Protein AF-A0A7S1BJ16-F1 (afdb_monomer_lite)

InterPro domains:
  IPR045209 rRNA biogenesis protein Rrp5 [PTHR23270] (13-130)

Organism: NCBI:txid216773

Foldseek 3Di:
DDPPPQPQALVSADALDKFKWFFPDDDPFWTWTAGDVRSAIETEGPVLEAPLPVDPPVSVVVQVDDVPGTDIDIWTFRDGDRVVSYTYTGPHPCSSVVHDDQLDDPPPDDAPPWDFPDQDPPPGTDIDGDVCVSVDPPPDPDDPDDD

Structure (mmCIF, N/CA/C/O backbone):
data_AF-A0A7S1BJ16-F1
#
_entry.id   AF-A0A7S1BJ16-F1
#
loop_
_atom_site.group_PDB
_atom_site.id
_atom_site.type_symbol
_atom_site.label_atom_id
_atom_site.label_alt_id
_atom_site.label_comp_id
_atom_site.label_asym_id
_atom_site.label_entity_id
_atom_site.label_seq_id
_atom_site.pdbx_PDB_ins_code
_atom_site.Cartn_x
_atom_site.Cartn_y
_atom_site.Cartn_z
_atom_site.occupancy
_atom_site.B_iso_or_equiv
_atom_site.auth_seq_id
_atom_sit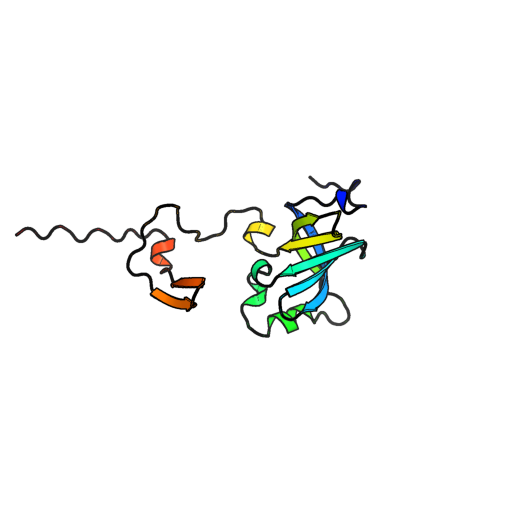e.auth_comp_id
_atom_site.auth_asym_id
_atom_site.auth_atom_id
_atom_site.pdbx_PDB_model_num
ATOM 1 N N . VAL A 1 1 ? -11.277 18.138 -2.431 1.00 38.75 1 VAL A N 1
ATOM 2 C CA . VAL A 1 1 ? -12.730 17.984 -2.195 1.00 38.75 1 VAL A CA 1
ATOM 3 C C . VAL A 1 1 ? -12.911 17.268 -0.870 1.00 38.75 1 VAL A C 1
ATOM 5 O O . VAL A 1 1 ? -12.621 16.082 -0.780 1.00 38.75 1 VAL A O 1
ATOM 8 N N . THR A 1 2 ? -13.263 18.002 0.180 1.00 36.22 2 THR A N 1
ATOM 9 C CA . THR A 1 2 ? -13.406 17.478 1.545 1.00 36.22 2 THR A CA 1
ATOM 10 C C . THR A 1 2 ? -14.875 17.127 1.762 1.00 36.22 2 THR A C 1
ATOM 12 O O . THR A 1 2 ? -15.715 18.002 1.942 1.00 36.22 2 THR A O 1
ATOM 15 N N . ALA A 1 3 ? -15.204 15.841 1.647 1.00 41.09 3 ALA A N 1
ATOM 16 C CA . ALA A 1 3 ? -16.565 15.324 1.771 1.00 41.09 3 ALA A CA 1
ATOM 17 C C . ALA A 1 3 ? -16.917 15.079 3.247 1.00 41.09 3 ALA A C 1
ATOM 19 O O . ALA A 1 3 ? -16.961 13.944 3.706 1.00 41.09 3 ALA A O 1
ATOM 20 N N . THR A 1 4 ? -17.126 16.139 4.026 1.00 52.34 4 THR A N 1
ATOM 21 C CA . THR A 1 4 ? -17.251 16.015 5.491 1.00 52.34 4 THR A CA 1
ATOM 22 C C . THR A 1 4 ? -18.633 15.525 5.957 1.00 52.34 4 THR A C 1
ATOM 24 O O . THR A 1 4 ? -18.762 15.035 7.074 1.00 52.34 4 THR A O 1
ATOM 27 N N . SER A 1 5 ? -19.679 15.595 5.123 1.00 47.97 5 SER A N 1
ATOM 28 C CA . SER A 1 5 ? -21.059 15.268 5.537 1.00 47.97 5 SER A CA 1
ATOM 29 C C . SER A 1 5 ? -21.513 13.826 5.246 1.00 47.97 5 SER A C 1
ATOM 31 O O . SER A 1 5 ? -22.413 13.338 5.923 1.00 47.97 5 SER A O 1
ATOM 33 N N . CYS A 1 6 ? -20.881 13.108 4.306 1.00 49.44 6 CYS A N 1
ATOM 34 C CA . CYS A 1 6 ? -21.282 11.744 3.896 1.00 49.44 6 CYS A CA 1
ATOM 35 C C . CYS A 1 6 ? -20.479 10.616 4.587 1.00 49.44 6 CYS A C 1
ATOM 37 O O . CYS A 1 6 ? -20.858 9.446 4.554 1.00 49.44 6 CYS A O 1
ATOM 39 N N . LEU A 1 7 ? -19.395 10.958 5.286 1.00 59.09 7 LEU A N 1
ATOM 40 C CA . LEU A 1 7 ? -18.423 10.010 5.850 1.00 59.09 7 LEU A CA 1
ATOM 41 C C . LEU A 1 7 ? -18.923 9.145 7.026 1.00 59.09 7 LEU A C 1
ATOM 43 O O . LEU A 1 7 ? -18.168 8.328 7.545 1.00 59.09 7 LEU A O 1
ATOM 47 N N . ARG A 1 8 ? -20.178 9.294 7.470 1.00 60.44 8 ARG A N 1
ATOM 48 C CA . ARG A 1 8 ? -20.711 8.572 8.644 1.00 60.44 8 ARG A CA 1
ATOM 49 C C . ARG A 1 8 ? -21.150 7.131 8.362 1.00 60.44 8 ARG A C 1
ATOM 51 O O . ARG A 1 8 ? -21.646 6.462 9.262 1.00 60.44 8 ARG A O 1
ATOM 58 N N . CYS A 1 9 ? -20.992 6.641 7.136 1.00 68.44 9 CYS A N 1
ATOM 59 C CA . CYS A 1 9 ? -21.297 5.258 6.782 1.00 68.44 9 CYS A CA 1
ATOM 60 C C . CYS A 1 9 ? -20.226 4.695 5.847 1.00 68.44 9 CYS A C 1
ATOM 62 O O . CYS A 1 9 ? -19.623 5.438 5.075 1.00 68.44 9 CYS A O 1
ATOM 64 N N . LEU A 1 10 ? -20.019 3.374 5.873 1.00 72.94 10 LEU A N 1
ATOM 65 C CA . LEU A 1 10 ? -19.011 2.726 5.025 1.00 72.94 10 LEU A CA 1
ATOM 66 C C . LEU A 1 10 ? -19.262 2.969 3.524 1.00 72.94 10 LEU A C 1
ATOM 68 O O . LEU A 1 10 ? -18.321 3.047 2.747 1.00 72.94 10 LEU A O 1
ATOM 72 N N . ARG A 1 11 ? -20.528 3.163 3.121 1.00 78.88 11 ARG A N 1
ATOM 73 C CA . ARG A 1 11 ? -20.907 3.525 1.743 1.00 78.88 11 ARG A CA 1
ATOM 74 C C . ARG A 1 11 ? -20.387 4.899 1.306 1.00 78.88 11 ARG A C 1
ATOM 76 O O . ARG A 1 11 ? -20.241 5.129 0.114 1.00 78.88 11 ARG A O 1
ATOM 83 N N . GLY A 1 12 ? -20.120 5.795 2.254 1.00 83.06 12 GLY A N 1
ATOM 84 C CA . GLY A 1 12 ? -19.516 7.101 1.993 1.00 83.06 12 GLY A CA 1
ATOM 85 C C . GLY A 1 12 ? -17.994 7.051 1.841 1.00 83.06 12 GLY A C 1
ATOM 86 O O . GLY A 1 12 ? -17.390 8.065 1.500 1.00 83.06 12 GLY A O 1
ATOM 87 N N . LEU A 1 13 ? -17.363 5.897 2.094 1.00 87.56 13 LEU A N 1
ATOM 88 C CA . LEU A 1 13 ? -15.934 5.695 1.881 1.00 87.56 13 LEU A CA 1
ATOM 89 C C . LEU A 1 13 ? -15.684 5.258 0.445 1.00 87.56 13 LEU A C 1
ATOM 91 O O . LEU A 1 13 ? -16.022 4.140 0.053 1.00 87.56 13 LEU A O 1
ATOM 95 N N . LEU A 1 14 ? -15.049 6.135 -0.319 1.00 90.06 14 LEU A N 1
ATOM 96 C CA . LEU A 1 14 ? -14.711 5.890 -1.711 1.00 90.06 14 LEU A CA 1
ATOM 97 C C . LEU A 1 14 ? -13.217 5.567 -1.859 1.00 90.06 14 LEU A C 1
ATOM 99 O O . LEU A 1 14 ? -12.382 6.155 -1.159 1.00 90.06 14 LEU A O 1
ATOM 103 N N . PRO A 1 15 ? -12.848 4.675 -2.796 1.00 92.25 15 PRO A N 1
ATOM 104 C CA . PRO A 1 15 ? -11.466 4.545 -3.230 1.00 92.25 15 PRO A CA 1
ATOM 105 C C . PRO A 1 15 ? -10.883 5.905 -3.625 1.00 92.25 15 PRO A C 1
ATOM 107 O O . PRO A 1 15 ? -11.554 6.758 -4.203 1.00 92.25 15 PRO A O 1
ATOM 110 N N . GLY A 1 16 ? -9.621 6.121 -3.275 1.00 91.81 16 GLY A N 1
ATOM 111 C CA . GLY A 1 16 ? -8.929 7.382 -3.478 1.00 91.81 16 GLY A CA 1
ATOM 112 C C . GLY A 1 16 ? -9.099 8.391 -2.343 1.00 91.81 16 GLY A C 1
ATOM 113 O O . GLY A 1 16 ? -8.411 9.402 -2.375 1.00 91.81 16 GLY A O 1
ATOM 114 N N . MET A 1 17 ? -9.923 8.166 -1.316 1.00 92.44 17 MET A N 1
ATOM 115 C CA . MET A 1 17 ? -9.977 9.075 -0.159 1.00 92.44 17 MET A CA 1
ATOM 116 C C . MET A 1 17 ? -8.742 8.929 0.733 1.00 92.44 17 MET A C 1
ATOM 118 O O . MET A 1 17 ? -8.276 7.819 0.982 1.00 92.44 17 MET A O 1
ATOM 122 N N . LEU A 1 18 ? -8.216 10.052 1.224 1.00 93.62 18 LEU A N 1
ATOM 123 C CA . LEU A 1 18 ? -7.124 10.076 2.196 1.00 93.62 18 LEU A CA 1
ATOM 124 C C . LEU A 1 18 ? -7.716 10.111 3.606 1.00 93.62 18 LEU A C 1
ATOM 126 O O . LEU A 1 18 ? -8.581 10.941 3.880 1.00 93.62 18 LEU A O 1
ATOM 130 N N . LEU A 1 19 ? -7.252 9.225 4.479 1.00 91.31 19 LEU A N 1
ATOM 131 C CA . LEU A 1 19 ? -7.701 9.120 5.859 1.00 91.31 19 LEU A CA 1
ATOM 132 C C . LEU A 1 19 ? -6.513 9.189 6.812 1.00 91.31 19 LEU A C 1
ATOM 134 O O . LEU A 1 19 ? -5.439 8.646 6.545 1.00 91.31 19 LEU A O 1
ATOM 138 N N . GLU A 1 20 ? -6.739 9.838 7.945 1.00 92.19 20 GLU A N 1
ATOM 139 C CA . GLU A 1 20 ? -5.904 9.670 9.123 1.00 92.19 20 GLU A CA 1
ATOM 140 C C . GLU A 1 20 ? -6.413 8.454 9.903 1.00 92.19 20 GLU A C 1
ATOM 142 O O . GLU A 1 20 ? -7.611 8.329 10.180 1.00 92.19 20 GLU A O 1
ATOM 147 N N . CYS A 1 21 ? -5.514 7.522 10.192 1.00 91.50 21 CYS A N 1
ATOM 148 C CA . CYS A 1 21 ? -5.824 6.245 10.810 1.00 91.50 21 CYS A CA 1
ATOM 149 C C . CYS A 1 21 ? -4.918 6.016 12.019 1.00 91.50 21 CYS A C 1
ATOM 151 O O . CYS A 1 21 ? -3.740 6.345 11.989 1.00 91.50 21 CYS A O 1
ATOM 153 N N . GLN A 1 22 ? -5.447 5.402 13.065 1.00 91.50 22 GLN A N 1
ATOM 154 C CA . GLN A 1 22 ? -4.697 4.951 14.226 1.00 91.50 22 GLN A CA 1
ATOM 155 C C . GLN A 1 22 ? -4.287 3.495 14.031 1.00 91.50 22 GLN A C 1
ATOM 157 O O . GLN A 1 22 ? -5.088 2.678 13.582 1.00 91.50 22 GLN A O 1
ATOM 162 N N . VAL A 1 23 ? -3.037 3.163 14.343 1.00 90.75 23 VAL A N 1
ATOM 163 C CA . VAL A 1 23 ? -2.542 1.782 14.287 1.00 90.75 23 VAL A CA 1
ATOM 164 C C . VAL A 1 23 ? -3.017 1.023 15.520 1.00 90.75 23 VAL A C 1
ATOM 166 O O . VAL A 1 23 ? -2.479 1.211 16.609 1.00 90.75 23 VAL A O 1
ATOM 169 N N . ASP A 1 24 ? -4.002 0.146 15.331 1.00 89.31 24 ASP A N 1
ATOM 170 C CA . ASP A 1 24 ? -4.576 -0.677 16.399 1.00 89.31 24 ASP A CA 1
ATOM 171 C C . ASP A 1 24 ? -3.689 -1.889 16.703 1.00 89.31 24 ASP A C 1
ATOM 173 O O . ASP A 1 24 ? -3.492 -2.270 17.857 1.00 89.31 24 ASP A O 1
ATOM 177 N N . HIS A 1 25 ? -3.173 -2.535 15.653 1.00 88.00 25 HIS A N 1
ATOM 178 C CA . HIS A 1 25 ? -2.395 -3.762 15.781 1.00 88.00 25 HIS A CA 1
ATOM 179 C C . HIS A 1 25 ? -1.366 -3.910 14.660 1.00 88.00 25 HIS A C 1
ATOM 181 O O . HIS A 1 25 ? -1.608 -3.554 13.508 1.00 88.00 25 HIS A O 1
ATOM 187 N N . VAL A 1 26 ? -0.220 -4.501 15.000 1.00 88.19 26 VAL A N 1
ATOM 188 C CA . VAL A 1 26 ? 0.863 -4.809 14.061 1.00 88.19 26 VAL A CA 1
ATOM 189 C C . VAL A 1 26 ? 0.922 -6.323 13.862 1.00 88.19 26 VAL A C 1
ATOM 191 O O . VAL A 1 26 ? 1.504 -7.031 14.687 1.00 88.19 26 VAL A O 1
ATOM 194 N N . GLY A 1 27 ? 0.313 -6.804 12.777 1.00 86.06 27 GLY A N 1
ATOM 195 C CA . GLY A 1 27 ? 0.254 -8.220 12.405 1.00 86.06 27 GLY A CA 1
ATOM 196 C C . GLY A 1 27 ? 1.495 -8.687 11.642 1.00 86.06 27 GLY A C 1
ATOM 197 O O . GLY A 1 27 ? 2.356 -7.887 11.274 1.00 86.06 27 GLY A O 1
ATOM 198 N N . SER A 1 28 ? 1.619 -9.993 11.388 1.00 85.44 28 SER A N 1
ATOM 199 C CA . SER A 1 28 ? 2.785 -10.569 10.694 1.00 85.44 28 SER A CA 1
ATOM 200 C C . SER A 1 28 ? 2.950 -10.051 9.259 1.00 85.44 28 SER A C 1
ATOM 202 O O . SER A 1 28 ? 4.084 -9.855 8.832 1.00 85.44 28 SER A O 1
ATOM 204 N N . ASN A 1 29 ? 1.849 -9.754 8.569 1.00 86.12 29 ASN A N 1
ATOM 205 C CA . ASN A 1 29 ? 1.779 -9.375 7.154 1.00 86.12 29 ASN A CA 1
ATOM 206 C C . ASN A 1 29 ? 1.235 -7.952 6.900 1.00 86.12 29 ASN A C 1
ATOM 208 O O . ASN A 1 29 ? 0.936 -7.606 5.755 1.00 86.12 29 ASN A O 1
ATOM 212 N N . GLY A 1 30 ? 1.077 -7.127 7.939 1.00 88.81 30 GLY A N 1
ATOM 213 C CA . GLY A 1 30 ? 0.533 -5.781 7.775 1.00 88.81 30 GLY A CA 1
ATOM 214 C C . GLY A 1 30 ? 0.139 -5.079 9.073 1.00 88.81 30 GLY A C 1
ATOM 215 O O . GLY A 1 30 ? 0.486 -5.505 10.177 1.00 88.81 30 GLY A O 1
ATOM 216 N N . LEU A 1 31 ? -0.617 -3.995 8.923 1.00 90.88 31 LEU A N 1
ATOM 217 C CA . LEU A 1 31 ? -1.178 -3.184 10.001 1.00 90.88 31 LEU A CA 1
ATOM 218 C C . LEU A 1 31 ? -2.701 -3.286 10.002 1.00 90.88 31 LEU A C 1
ATOM 220 O O . LEU A 1 31 ? -3.333 -3.136 8.956 1.00 90.88 31 LEU A O 1
ATOM 224 N N . CYS A 1 32 ? -3.283 -3.452 11.184 1.00 91.88 32 CYS A N 1
ATOM 225 C CA . CYS A 1 32 ? -4.694 -3.178 11.418 1.00 91.88 32 CYS A CA 1
ATOM 226 C C . CYS A 1 32 ? -4.819 -1.737 11.891 1.00 91.88 32 CYS A C 1
ATOM 228 O O . CYS A 1 32 ? -4.106 -1.320 12.810 1.00 91.88 32 CYS A O 1
ATOM 230 N N . VAL A 1 33 ? -5.717 -0.987 11.266 1.00 92.12 33 VAL A N 1
ATOM 231 C CA . VAL A 1 33 ? -5.890 0.430 11.564 1.00 92.12 33 VAL A CA 1
ATOM 232 C C . VAL A 1 33 ? -7.360 0.784 11.728 1.00 92.12 33 VAL A C 1
ATOM 234 O O . VAL A 1 33 ? -8.230 0.203 11.071 1.00 92.12 33 VAL A O 1
ATOM 237 N N . SER A 1 34 ? -7.623 1.784 12.559 1.00 91.38 34 SER A N 1
ATOM 238 C CA . SER A 1 34 ? -8.941 2.376 12.738 1.00 91.38 34 SER A CA 1
ATOM 239 C C . SER A 1 34 ? -8.953 3.837 12.306 1.00 91.38 34 SER A C 1
ATOM 241 O O . SER A 1 34 ? -7.967 4.553 12.433 1.00 91.38 34 SER A O 1
ATOM 243 N N . ALA A 1 35 ? -10.072 4.310 11.771 1.00 88.88 35 ALA A N 1
ATOM 244 C CA . ALA A 1 35 ? -10.268 5.706 11.389 1.00 88.88 35 ALA A CA 1
ATOM 245 C C . ALA A 1 35 ? -11.640 6.200 11.862 1.00 88.88 35 ALA A C 1
ATOM 247 O O . ALA A 1 35 ? -12.500 5.408 12.257 1.00 88.88 35 ALA A O 1
ATOM 248 N N . LEU A 1 36 ? -11.845 7.522 11.820 1.00 87.00 36 LEU A N 1
ATOM 249 C CA . LEU A 1 36 ? -13.111 8.174 12.190 1.00 87.00 36 LEU A CA 1
ATOM 250 C C . LEU A 1 36 ? -13.598 7.781 13.598 1.00 87.00 36 LEU A C 1
ATOM 252 O O . LEU A 1 36 ? -14.744 7.376 13.782 1.00 87.00 36 LEU A O 1
ATOM 256 N N . GLY A 1 37 ? -12.702 7.845 14.588 1.00 82.94 37 GLY A N 1
ATOM 257 C CA . GLY A 1 37 ? -13.031 7.508 15.978 1.00 82.94 37 GLY A CA 1
ATOM 258 C C . GLY A 1 37 ? -13.385 6.033 16.198 1.00 82.94 37 GLY A C 1
ATOM 259 O O . GLY A 1 37 ? -14.130 5.718 17.119 1.00 82.94 37 GLY A O 1
ATOM 260 N N . GLY A 1 38 ? -12.894 5.131 15.342 1.00 83.50 38 GLY A N 1
ATOM 261 C CA . GLY A 1 38 ? -13.133 3.689 15.450 1.00 83.50 38 GLY A CA 1
ATOM 262 C C . GLY A 1 38 ? -14.316 3.168 14.632 1.00 83.50 38 GLY A C 1
ATOM 263 O O . GLY A 1 38 ? -14.540 1.959 14.609 1.00 83.50 38 GLY A O 1
ATOM 264 N N . LEU A 1 39 ? -15.046 4.041 13.928 1.00 82.75 39 LEU A N 1
ATOM 265 C CA . LEU A 1 39 ? -16.179 3.650 13.079 1.00 82.75 39 LEU A CA 1
ATOM 266 C C . LEU A 1 39 ? -15.748 2.801 11.875 1.00 82.75 39 LEU A C 1
ATOM 268 O O . LEU A 1 39 ? -16.509 1.966 11.386 1.00 82.75 39 LEU A O 1
ATOM 272 N N . VAL A 1 40 ? -14.529 3.022 11.390 1.00 86.50 40 VAL A N 1
ATOM 273 C CA . VAL A 1 40 ? -13.971 2.320 10.236 1.00 86.50 40 VAL A CA 1
ATOM 274 C C . VAL A 1 40 ? -12.759 1.539 10.696 1.00 86.50 40 VAL A C 1
ATOM 276 O O . VAL A 1 40 ? -11.840 2.117 11.272 1.00 86.50 40 VAL A O 1
ATOM 279 N N . ARG A 1 41 ? -12.740 0.240 10.401 1.00 90.44 41 ARG A N 1
ATOM 280 C CA . ARG A 1 41 ? -11.550 -0.598 10.534 1.00 90.44 41 ARG A CA 1
ATOM 281 C C . ARG A 1 41 ? -11.083 -1.029 9.159 1.00 90.44 41 ARG A C 1
ATOM 283 O O . ARG A 1 41 ? -11.892 -1.355 8.294 1.00 90.44 41 ARG A O 1
ATOM 290 N N . GLY A 1 42 ? -9.776 -1.022 8.974 1.00 92.75 42 GLY A N 1
ATOM 291 C CA . GLY A 1 42 ? -9.151 -1.422 7.731 1.00 92.75 42 GLY A CA 1
ATOM 292 C C . GLY A 1 42 ? -7.803 -2.076 7.960 1.00 92.75 42 GLY A C 1
ATOM 293 O O . GLY A 1 42 ? -7.327 -2.216 9.089 1.00 92.75 42 GLY A O 1
ATOM 294 N N . SER A 1 43 ? -7.190 -2.478 6.856 1.00 94.50 43 SER A N 1
ATOM 295 C CA . SER A 1 43 ? -5.856 -3.066 6.857 1.00 94.50 43 SER A CA 1
ATOM 296 C C . SER A 1 43 ? -4.945 -2.376 5.851 1.00 94.50 43 SER A C 1
ATOM 298 O O . SER A 1 43 ? -5.379 -1.957 4.774 1.00 94.50 43 SER A O 1
ATOM 300 N N . VAL A 1 44 ? -3.672 -2.260 6.223 1.00 94.19 44 VAL A N 1
ATOM 301 C CA . VAL A 1 44 ? -2.573 -1.910 5.321 1.00 94.19 44 VAL A CA 1
ATOM 302 C C . VAL A 1 44 ? -1.681 -3.134 5.215 1.00 94.19 44 VAL A C 1
ATOM 304 O O . VAL A 1 44 ? -1.011 -3.505 6.177 1.00 94.19 44 VAL A O 1
ATOM 307 N N . GLU A 1 45 ? -1.674 -3.769 4.054 1.00 91.38 45 GLU A N 1
ATOM 308 C CA . GLU A 1 45 ? -0.795 -4.908 3.795 1.00 91.38 45 GLU A CA 1
ATOM 309 C C . GLU A 1 45 ? 0.659 -4.473 3.627 1.00 91.38 45 GLU A C 1
ATOM 311 O O . GLU A 1 45 ? 0.939 -3.318 3.297 1.00 91.38 45 GLU A O 1
ATOM 316 N N . MET A 1 46 ? 1.584 -5.410 3.833 1.00 87.88 46 MET A N 1
ATOM 317 C CA . MET A 1 46 ? 3.026 -5.163 3.772 1.00 87.88 46 MET A CA 1
ATOM 318 C C . MET A 1 46 ? 3.464 -4.494 2.458 1.00 87.88 46 MET A C 1
ATOM 320 O O . MET A 1 46 ? 4.156 -3.476 2.491 1.00 87.88 46 MET A O 1
ATOM 324 N N . ASP A 1 47 ? 2.964 -4.971 1.316 1.00 88.50 47 ASP A N 1
ATOM 325 C CA . ASP A 1 47 ? 3.278 -4.407 -0.008 1.00 88.50 47 ASP A CA 1
ATOM 326 C C . ASP A 1 47 ? 2.700 -2.996 -0.205 1.00 88.50 47 ASP A C 1
ATOM 328 O O . ASP A 1 47 ? 3.216 -2.176 -0.964 1.00 88.50 47 ASP A O 1
ATOM 332 N N . HIS A 1 48 ? 1.645 -2.675 0.541 1.00 92.00 48 HIS A N 1
ATOM 333 C CA . HIS A 1 48 ? 1.007 -1.365 0.560 1.00 92.00 48 HIS A CA 1
ATOM 334 C C . HIS A 1 48 ? 1.553 -0.445 1.654 1.00 92.00 48 HIS A C 1
ATOM 336 O O . HIS A 1 48 ? 1.068 0.678 1.804 1.00 92.00 48 HIS A O 1
ATOM 342 N N . GLY A 1 49 ? 2.568 -0.890 2.387 1.00 85.50 49 GLY A N 1
ATOM 343 C CA . GLY A 1 49 ? 3.190 -0.186 3.493 1.00 85.50 49 GLY A CA 1
ATOM 344 C C . GLY A 1 49 ? 4.223 0.874 3.124 1.00 85.50 49 GLY A C 1
ATOM 345 O O . GLY A 1 49 ? 4.561 1.729 3.943 1.00 85.50 49 GLY A O 1
ATOM 346 N N . GLY A 1 50 ? 4.743 0.824 1.897 1.00 81.69 50 GLY A N 1
ATOM 347 C CA . GLY A 1 50 ? 5.829 1.695 1.452 1.00 81.69 50 GLY A CA 1
ATOM 348 C C . GLY A 1 50 ? 7.143 1.464 2.203 1.00 81.69 50 GLY A C 1
ATOM 349 O O . GLY A 1 50 ? 7.406 0.384 2.725 1.00 81.69 50 GLY A O 1
ATOM 350 N N . GLY A 1 51 ? 7.983 2.502 2.264 1.00 68.88 51 GLY A N 1
ATOM 351 C CA . GLY A 1 51 ? 9.342 2.424 2.822 1.00 68.88 51 GLY A CA 1
ATOM 352 C C . GLY A 1 51 ? 9.421 2.134 4.325 1.00 68.88 51 GLY A C 1
ATOM 353 O O . GLY A 1 51 ? 10.514 1.997 4.862 1.00 68.88 51 GLY A O 1
ATOM 354 N N . ILE A 1 52 ? 8.278 2.023 5.004 1.00 68.19 52 ILE A N 1
ATOM 355 C CA . ILE A 1 52 ? 8.203 1.640 6.414 1.00 68.19 52 ILE A CA 1
ATOM 356 C C . ILE A 1 52 ? 8.756 0.228 6.628 1.00 68.19 52 ILE A C 1
ATOM 358 O O . ILE A 1 52 ? 9.414 0.001 7.633 1.00 68.19 52 ILE A O 1
ATOM 362 N N . TYR A 1 53 ? 8.551 -0.692 5.682 1.00 62.28 53 TYR A N 1
ATOM 363 C CA . TYR A 1 53 ? 8.907 -2.111 5.813 1.00 62.28 53 TYR A CA 1
ATOM 364 C C . TYR A 1 53 ? 10.336 -2.446 5.351 1.00 62.28 53 TYR A C 1
ATOM 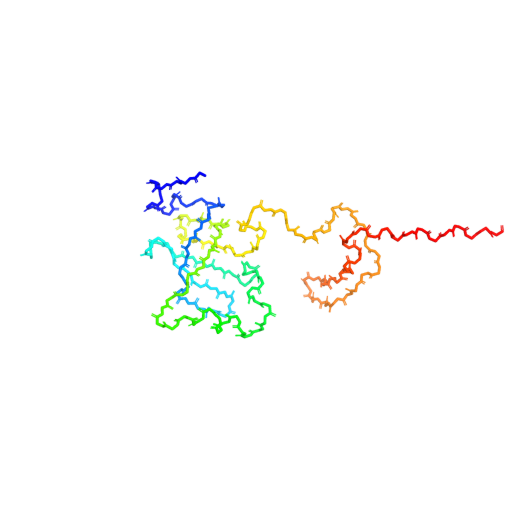366 O O . TYR A 1 53 ? 10.683 -3.613 5.216 1.00 62.28 53 TYR A O 1
ATOM 374 N N . ALA A 1 54 ? 11.188 -1.443 5.112 1.00 60.56 54 ALA A N 1
ATOM 375 C CA . ALA A 1 54 ? 12.528 -1.637 4.545 1.00 60.56 54 ALA A CA 1
ATOM 376 C C . ALA A 1 54 ? 13.532 -2.370 5.468 1.00 60.56 54 ALA A C 1
ATOM 378 O O . ALA A 1 54 ? 14.640 -2.684 5.046 1.00 60.56 54 ALA A O 1
ATOM 379 N N . SER A 1 55 ? 13.171 -2.638 6.723 1.00 62.47 55 SER A N 1
ATOM 380 C CA . SER A 1 55 ? 13.996 -3.331 7.717 1.00 62.47 55 SER A CA 1
ATO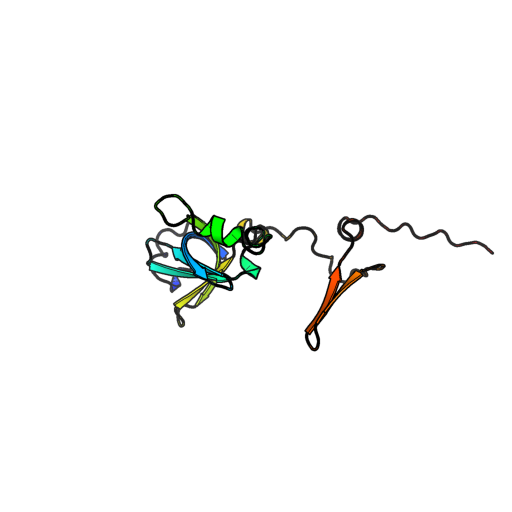M 381 C C . SER A 1 55 ? 13.141 -4.401 8.381 1.00 62.47 55 SER A C 1
ATOM 383 O O . SER A 1 55 ? 12.087 -4.044 8.891 1.00 62.47 55 SER A O 1
ATOM 385 N N . GLU A 1 56 ? 13.583 -5.666 8.404 1.00 65.19 56 GLU A N 1
ATOM 386 C CA . GLU A 1 56 ? 12.736 -6.821 8.769 1.00 65.19 56 GLU A CA 1
ATOM 387 C C . GLU A 1 56 ? 12.045 -6.722 10.144 1.00 65.19 56 GLU A C 1
ATOM 389 O O . GLU A 1 56 ? 10.943 -7.242 10.296 1.00 65.19 56 GLU A O 1
ATOM 394 N N . ASP A 1 57 ? 12.581 -5.949 11.097 1.00 67.38 57 ASP A N 1
ATOM 395 C CA . ASP A 1 57 ? 11.978 -5.808 12.432 1.00 67.38 57 ASP A CA 1
ATOM 396 C C . ASP A 1 57 ? 11.873 -4.379 12.972 1.00 67.38 57 ASP A C 1
ATOM 398 O O . ASP A 1 57 ? 11.091 -4.124 13.899 1.00 67.38 57 ASP A O 1
ATOM 402 N N . ALA A 1 58 ? 12.623 -3.417 12.421 1.00 70.31 58 ALA A N 1
ATOM 403 C CA . ALA A 1 58 ? 12.576 -2.049 12.935 1.00 70.31 58 ALA A CA 1
ATOM 404 C C . ALA A 1 58 ? 11.180 -1.447 12.752 1.00 70.31 58 ALA A C 1
ATOM 406 O O . ALA A 1 58 ? 10.674 -0.793 13.662 1.00 70.31 58 ALA A O 1
ATOM 407 N N . TRP A 1 59 ? 10.516 -1.756 11.636 1.00 75.12 59 TRP A N 1
ATOM 408 C CA . TRP A 1 59 ? 9.197 -1.225 11.304 1.00 75.12 59 TRP A CA 1
ATOM 409 C C . TRP A 1 59 ? 8.139 -1.551 12.361 1.00 75.12 59 TRP A C 1
ATOM 411 O O . TRP A 1 59 ? 7.347 -0.683 12.734 1.00 75.12 59 TRP A O 1
ATOM 421 N N . ARG A 1 60 ? 8.165 -2.776 12.910 1.00 77.75 60 ARG A N 1
ATOM 422 C CA . ARG A 1 60 ? 7.237 -3.207 13.964 1.00 77.75 60 ARG A CA 1
ATOM 423 C C . ARG A 1 60 ? 7.446 -2.386 15.222 1.00 77.75 60 ARG A C 1
ATOM 425 O O . ARG A 1 60 ? 6.473 -1.961 15.833 1.00 77.75 60 ARG A O 1
ATOM 432 N N . LYS A 1 61 ? 8.702 -2.136 15.598 1.00 75.69 61 LYS A N 1
ATOM 433 C CA . LYS A 1 61 ? 9.049 -1.301 16.758 1.00 75.69 61 LYS A CA 1
ATOM 434 C C . LYS A 1 61 ? 8.631 0.151 16.528 1.00 75.69 61 LYS A C 1
ATOM 436 O O . LYS A 1 61 ? 8.016 0.749 17.405 1.00 75.69 61 LYS A O 1
ATOM 441 N N . THR A 1 62 ? 8.866 0.697 15.335 1.00 75.81 62 THR A N 1
ATOM 442 C CA . THR A 1 62 ? 8.433 2.057 14.974 1.00 75.81 62 THR A CA 1
ATOM 443 C C . THR A 1 62 ? 6.906 2.192 14.981 1.00 75.81 62 THR A C 1
ATOM 445 O O . THR A 1 62 ? 6.385 3.266 15.267 1.00 75.81 62 THR A O 1
ATOM 448 N N . MET A 1 63 ? 6.167 1.130 14.655 1.00 76.38 63 MET A N 1
ATOM 449 C CA . MET A 1 63 ? 4.698 1.146 14.653 1.00 76.38 63 MET A CA 1
ATOM 450 C C . MET A 1 63 ? 4.077 0.852 16.021 1.00 76.38 63 MET A C 1
ATOM 452 O O . MET A 1 63 ? 2.993 1.347 16.300 1.00 76.38 63 MET A O 1
ATOM 456 N N . LYS A 1 64 ? 4.770 0.109 16.892 1.00 70.62 64 LYS A N 1
ATOM 457 C CA . LYS A 1 64 ? 4.306 -0.231 18.248 1.00 70.62 64 LYS A CA 1
ATOM 458 C C . LYS A 1 64 ? 4.534 0.870 19.290 1.00 70.62 64 LYS A C 1
ATOM 460 O O . LYS A 1 64 ? 4.053 0.721 20.408 1.00 70.62 64 LYS A O 1
ATOM 465 N N . THR A 1 65 ? 5.256 1.944 18.962 1.00 56.44 65 THR A N 1
ATOM 466 C CA . THR A 1 65 ? 5.773 2.860 19.990 1.00 56.44 65 THR A CA 1
ATOM 467 C C . THR A 1 65 ? 5.547 4.329 19.639 1.00 56.44 65 THR A C 1
ATOM 469 O O . THR A 1 65 ? 6.320 4.936 18.903 1.00 56.44 65 THR A O 1
ATOM 472 N N . VAL A 1 66 ? 4.519 4.923 20.240 1.00 51.47 66 VAL A N 1
ATOM 473 C CA . VAL A 1 66 ? 4.593 6.283 20.787 1.00 51.47 66 VAL A CA 1
ATOM 474 C C . VAL A 1 66 ? 4.258 6.117 22.263 1.00 51.47 66 VAL A C 1
ATOM 476 O O . VAL A 1 66 ? 3.267 5.467 22.586 1.00 51.47 66 VAL A O 1
ATOM 479 N N . ALA A 1 67 ? 5.126 6.597 23.153 1.00 41.16 67 ALA A N 1
ATOM 480 C CA . ALA A 1 67 ? 4.974 6.470 24.599 1.00 41.16 67 ALA A CA 1
ATOM 481 C C . ALA A 1 67 ? 3.539 6.835 25.039 1.00 41.16 67 ALA A C 1
ATOM 483 O O . ALA A 1 67 ? 3.173 8.005 25.055 1.00 41.16 67 ALA A O 1
ATOM 484 N N . GLY A 1 68 ? 2.722 5.820 25.346 1.00 48.94 68 GLY A N 1
ATOM 485 C CA . GLY A 1 68 ? 1.361 5.985 25.863 1.00 48.94 68 GLY A CA 1
ATOM 486 C C 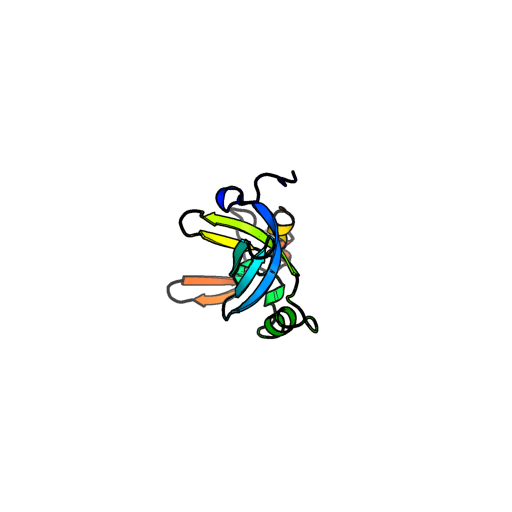. GLY A 1 68 ? 0.209 6.108 24.850 1.00 48.94 68 GLY A C 1
ATOM 487 O O . GLY A 1 68 ? -0.888 6.438 25.291 1.00 48.94 68 GLY A O 1
ATOM 488 N N . GLY A 1 69 ? 0.379 5.840 23.543 1.00 57.97 69 GLY A N 1
ATOM 489 C CA . GLY A 1 69 ? -0.742 5.955 22.586 1.00 57.97 69 GLY A CA 1
ATOM 490 C C . GLY A 1 69 ? -0.624 5.172 21.272 1.00 57.97 69 GLY A C 1
ATOM 491 O O . GLY A 1 69 ? 0.450 4.690 20.909 1.00 57.97 69 GLY A O 1
ATOM 492 N N . LEU A 1 70 ? -1.750 5.059 20.550 1.00 65.69 70 LEU A N 1
ATOM 493 C CA . LEU A 1 70 ? -1.775 4.549 19.174 1.00 65.69 70 LEU A CA 1
ATOM 494 C C . LEU A 1 70 ? -1.059 5.541 18.250 1.00 65.69 70 LEU A C 1
ATOM 496 O O . LEU A 1 70 ? -1.194 6.758 18.385 1.00 65.69 70 LEU A O 1
ATOM 500 N N . ARG A 1 71 ? -0.280 5.020 17.299 1.00 80.12 71 ARG A N 1
ATOM 501 C CA . ARG A 1 71 ? 0.391 5.852 16.302 1.00 80.12 71 ARG A CA 1
ATOM 502 C C . ARG A 1 71 ? -0.598 6.243 15.208 1.00 80.12 71 ARG A C 1
ATOM 504 O O . ARG A 1 71 ? -1.177 5.365 14.571 1.00 80.12 71 ARG A O 1
ATOM 511 N N . SER A 1 72 ? -0.696 7.543 14.933 1.00 86.81 72 SER A N 1
ATOM 512 C CA . SER A 1 72 ? -1.435 8.048 13.778 1.00 86.81 72 SER A CA 1
ATOM 513 C C . SER A 1 72 ? -0.621 7.895 12.490 1.00 86.81 72 SER A C 1
ATOM 515 O O . SER A 1 72 ? 0.574 8.208 12.445 1.00 86.81 72 SER A O 1
ATOM 517 N N . VAL A 1 73 ? -1.264 7.405 11.437 1.00 89.31 73 VAL A N 1
ATOM 518 C CA . VAL A 1 73 ? -0.715 7.233 10.094 1.00 89.31 73 VAL A CA 1
ATOM 519 C C . VAL A 1 73 ? -1.701 7.755 9.059 1.00 89.31 73 VAL A C 1
ATOM 521 O O . VAL A 1 73 ? -2.910 7.584 9.176 1.00 89.31 73 VAL A O 1
ATOM 524 N N . THR A 1 74 ? -1.189 8.377 8.003 1.00 92.19 74 THR A N 1
ATOM 525 C CA . THR A 1 74 ? -2.017 8.778 6.863 1.00 92.19 74 THR A CA 1
ATOM 526 C C . THR A 1 74 ? -1.998 7.676 5.813 1.00 92.19 74 THR A C 1
ATOM 528 O O . THR A 1 74 ? -0.927 7.275 5.351 1.00 92.19 74 THR A O 1
ATOM 531 N N . ALA A 1 75 ? -3.175 7.204 5.416 1.00 94.12 75 ALA A N 1
ATOM 532 C CA . ALA A 1 75 ? -3.332 6.161 4.412 1.00 94.12 75 ALA A CA 1
ATOM 533 C C . ALA A 1 75 ? -4.445 6.516 3.419 1.00 94.12 75 ALA A C 1
ATOM 535 O O . ALA A 1 75 ? -5.389 7.235 3.743 1.00 94.12 75 ALA A O 1
ATOM 536 N N . ARG A 1 76 ? -4.337 6.029 2.181 1.00 95.19 76 ARG A N 1
ATOM 537 C CA . ARG A 1 76 ? -5.351 6.229 1.138 1.00 95.19 76 ARG A CA 1
ATOM 538 C C . ARG A 1 76 ? -6.161 4.957 0.936 1.00 95.19 76 ARG A C 1
ATOM 540 O O . ARG A 1 76 ? -5.585 3.875 0.857 1.00 95.19 76 ARG A O 1
ATOM 547 N N . ILE A 1 77 ? -7.479 5.082 0.825 1.00 95.19 77 ILE A N 1
ATOM 548 C CA . ILE A 1 77 ? -8.372 3.959 0.521 1.00 95.19 77 ILE A CA 1
ATOM 549 C C . ILE A 1 77 ? -8.071 3.470 -0.893 1.00 95.19 77 ILE A C 1
ATOM 551 O O . ILE A 1 77 ? -8.171 4.240 -1.845 1.00 95.19 77 ILE A O 1
ATOM 555 N N . ILE A 1 78 ? -7.718 2.197 -1.034 1.00 95.38 78 ILE A N 1
ATOM 556 C CA . ILE A 1 78 ? -7.555 1.537 -2.340 1.00 95.38 78 ILE A CA 1
ATOM 557 C C . ILE A 1 78 ? -8.768 0.675 -2.681 1.00 95.38 78 ILE A C 1
ATOM 559 O O . ILE A 1 78 ? -9.089 0.495 -3.851 1.00 95.38 78 ILE A O 1
ATOM 563 N N . LEU A 1 79 ? -9.471 0.185 -1.660 1.00 93.88 79 LEU A N 1
ATOM 564 C CA . LEU A 1 79 ? -10.687 -0.598 -1.808 1.00 93.88 79 LEU A CA 1
ATOM 565 C C . LEU A 1 79 ? -11.603 -0.336 -0.616 1.00 93.88 79 LEU A C 1
ATOM 567 O O . LEU A 1 79 ? -11.153 -0.307 0.530 1.00 93.88 79 LEU A O 1
ATOM 571 N N . SER A 1 80 ? -12.887 -0.166 -0.910 1.00 92.12 80 SER A N 1
ATOM 572 C CA . SER A 1 80 ? -13.962 -0.060 0.070 1.00 92.12 80 SER A CA 1
ATOM 573 C C . SER A 1 80 ? -15.083 -0.980 -0.380 1.00 92.12 80 SER A C 1
ATOM 575 O O . SER A 1 80 ? -15.622 -0.802 -1.473 1.00 92.12 80 SER A O 1
ATOM 577 N N . ASP A 1 81 ? -15.400 -1.976 0.439 1.00 89.56 81 ASP A N 1
ATOM 578 C CA . ASP A 1 81 ? -16.512 -2.885 0.204 1.00 89.56 81 ASP A CA 1
ATOM 579 C C . ASP A 1 81 ? -17.514 -2.808 1.371 1.00 89.56 81 ASP A C 1
ATOM 581 O O . ASP A 1 81 ? -17.242 -3.315 2.466 1.00 89.56 81 ASP A O 1
ATOM 585 N N . PRO A 1 82 ? -18.694 -2.192 1.161 1.00 85.31 82 PRO A N 1
ATOM 586 C CA . PRO A 1 82 ? -19.728 -2.081 2.182 1.00 85.31 82 PRO A CA 1
ATOM 587 C C . PRO A 1 82 ? -20.413 -3.404 2.526 1.00 85.31 82 PRO A C 1
ATOM 589 O O . PRO A 1 82 ? -21.008 -3.489 3.601 1.00 85.31 82 PRO A O 1
ATOM 592 N N . ILE A 1 83 ? -20.348 -4.417 1.657 1.00 86.31 83 ILE A N 1
ATOM 593 C CA . ILE A 1 83 ? -20.979 -5.723 1.887 1.00 86.31 83 ILE A CA 1
ATOM 594 C C . ILE A 1 83 ? -20.133 -6.521 2.875 1.00 86.31 83 ILE A C 1
ATOM 596 O O . ILE A 1 83 ? -20.629 -6.929 3.924 1.00 86.31 83 ILE A O 1
ATOM 600 N N . THR A 1 84 ? -18.840 -6.683 2.584 1.00 86.12 84 THR A N 1
ATOM 601 C CA . THR A 1 84 ? -17.907 -7.397 3.476 1.00 86.12 84 THR A CA 1
ATOM 602 C C . THR A 1 84 ? -17.398 -6.537 4.630 1.00 86.12 84 THR A C 1
ATOM 604 O O . THR A 1 84 ? -16.731 -7.042 5.529 1.00 86.12 84 THR A O 1
ATOM 607 N N . ARG A 1 85 ? -17.723 -5.237 4.628 1.00 85.44 85 ARG A N 1
ATOM 608 C CA . ARG A 1 85 ? -17.211 -4.227 5.568 1.00 85.44 85 ARG A CA 1
ATOM 609 C C . ARG A 1 85 ? -15.686 -4.118 5.551 1.00 85.44 85 ARG A C 1
ATOM 611 O O . ARG A 1 85 ? -15.073 -3.755 6.553 1.00 85.44 85 ARG A O 1
ATOM 618 N N . THR A 1 86 ? -15.082 -4.418 4.405 1.00 87.75 86 THR A N 1
ATOM 619 C CA . THR A 1 86 ? -13.631 -4.414 4.232 1.00 87.75 86 THR A CA 1
ATOM 620 C C . THR A 1 86 ? -13.178 -3.079 3.665 1.00 87.75 86 THR A C 1
ATOM 622 O O . THR A 1 86 ? -13.640 -2.650 2.608 1.00 87.75 86 THR A O 1
ATOM 625 N N . VAL A 1 87 ? -12.216 -2.445 4.332 1.00 93.50 87 VAL A N 1
ATOM 626 C CA . VAL A 1 87 ? -11.504 -1.276 3.809 1.00 93.50 87 VAL A CA 1
ATOM 627 C C . VAL A 1 87 ? -10.022 -1.619 3.726 1.00 93.50 87 VAL A C 1
ATOM 629 O O . VAL A 1 87 ? -9.388 -1.919 4.740 1.00 93.50 87 VAL A O 1
ATOM 632 N N . ARG A 1 88 ? -9.460 -1.589 2.515 1.00 95.12 88 ARG A N 1
ATOM 633 C CA . ARG A 1 88 ? -8.013 -1.738 2.302 1.00 95.12 88 ARG A CA 1
ATOM 634 C C . ARG A 1 88 ? -7.409 -0.376 2.036 1.00 95.12 88 ARG A C 1
ATOM 636 O O . ARG A 1 88 ? -7.939 0.436 1.271 1.00 95.12 88 ARG A O 1
ATOM 643 N N . LEU A 1 89 ? -6.293 -0.139 2.701 1.00 95.50 89 LEU A N 1
ATOM 644 C CA . LEU A 1 89 ? -5.604 1.134 2.751 1.00 95.50 89 LEU A CA 1
ATOM 645 C C . LEU A 1 89 ? -4.180 0.952 2.232 1.00 95.50 89 LEU A C 1
ATOM 647 O O . LEU A 1 89 ? -3.574 -0.108 2.375 1.00 95.50 89 LEU A O 1
ATOM 651 N N . SER A 1 90 ? -3.628 2.011 1.651 1.00 95.19 90 SER A N 1
ATOM 652 C CA . SER A 1 90 ? -2.231 2.043 1.247 1.00 95.19 90 SER A CA 1
ATOM 653 C C . SER A 1 90 ? -1.520 3.292 1.732 1.00 95.19 90 SER A C 1
ATOM 655 O O . SER A 1 90 ? -2.047 4.404 1.694 1.00 95.19 90 SER A O 1
ATOM 657 N N . MET A 1 91 ? -0.285 3.077 2.163 1.00 93.19 91 MET A N 1
ATOM 658 C CA . MET A 1 91 ? 0.682 4.080 2.584 1.00 93.19 91 MET A CA 1
ATOM 659 C C . MET A 1 91 ? 1.795 4.275 1.542 1.00 93.19 91 MET A C 1
ATOM 661 O O . MET A 1 91 ? 2.792 4.945 1.810 1.00 93.19 91 MET A O 1
ATOM 665 N N . LEU A 1 92 ? 1.651 3.703 0.340 1.00 92.31 92 LEU A N 1
ATOM 666 C CA . LEU A 1 92 ? 2.626 3.876 -0.733 1.00 92.31 92 LEU A CA 1
ATOM 667 C C . LEU A 1 92 ? 2.764 5.367 -1.091 1.00 92.31 92 LEU A C 1
ATOM 669 O O . LEU A 1 92 ? 1.754 6.011 -1.384 1.00 92.31 92 LEU A O 1
ATOM 673 N N . PRO A 1 93 ? 3.988 5.931 -1.144 1.00 90.62 93 PRO A N 1
ATOM 674 C CA . PRO A 1 93 ? 4.175 7.371 -1.335 1.00 90.62 93 PRO A CA 1
ATOM 675 C C . PRO A 1 93 ? 3.516 7.931 -2.600 1.00 90.62 93 PRO A C 1
ATOM 677 O O . PRO A 1 93 ? 3.006 9.050 -2.591 1.00 90.62 93 PRO A O 1
ATOM 680 N N . HIS A 1 94 ? 3.518 7.151 -3.683 1.00 91.19 94 HIS A N 1
ATOM 681 C CA . HIS A 1 94 ? 2.932 7.542 -4.962 1.00 91.19 94 HIS A CA 1
ATOM 682 C C . HIS A 1 94 ? 1.394 7.537 -4.916 1.00 91.19 94 HIS A C 1
ATOM 684 O O . HIS A 1 94 ? 0.772 8.449 -5.453 1.00 91.19 94 HIS A O 1
ATOM 690 N N . LEU A 1 95 ? 0.777 6.608 -4.174 1.00 93.25 95 LEU A N 1
ATOM 691 C CA . LEU A 1 95 ? -0.670 6.605 -3.940 1.00 93.25 95 LEU A CA 1
ATOM 692 C C . LEU A 1 95 ? -1.083 7.711 -2.970 1.00 93.25 95 LEU A C 1
ATOM 694 O O . LEU A 1 95 ? -2.071 8.397 -3.206 1.00 93.25 95 LEU A O 1
ATOM 698 N N . LEU A 1 96 ? -0.310 7.966 -1.912 1.00 92.56 96 LEU A N 1
ATOM 699 C CA . LEU A 1 96 ? -0.589 9.068 -0.986 1.00 92.56 96 LEU A CA 1
ATOM 700 C C . LEU A 1 96 ? -0.573 10.427 -1.692 1.00 92.56 96 LEU A C 1
ATOM 702 O O . LEU A 1 96 ? -1.448 11.249 -1.431 1.00 92.56 96 LEU A O 1
ATOM 706 N N . LYS A 1 97 ? 0.371 10.651 -2.610 1.00 91.06 97 LYS A N 1
ATOM 707 C CA . LYS A 1 97 ? 0.505 11.914 -3.356 1.00 91.06 97 LYS A CA 1
ATOM 708 C C . LYS A 1 97 ? -0.287 11.951 -4.667 1.00 91.06 97 LYS A C 1
ATOM 710 O O . LYS A 1 97 ? -0.334 13.008 -5.282 1.00 91.06 97 LYS A O 1
ATOM 715 N N . MET A 1 98 ? -0.903 10.839 -5.081 1.00 90.06 98 MET A N 1
ATOM 716 C CA . MET A 1 98 ? -1.546 10.686 -6.396 1.00 90.06 98 MET A CA 1
ATOM 717 C C . MET A 1 98 ? -0.613 11.083 -7.551 1.00 90.06 98 MET A C 1
ATOM 719 O O . MET A 1 98 ? -0.999 11.791 -8.476 1.00 90.06 98 MET A O 1
ATOM 723 N N . VAL A 1 99 ? 0.639 10.633 -7.471 1.00 91.06 99 VAL A N 1
ATOM 724 C CA . VAL A 1 99 ? 1.656 10.843 -8.508 1.00 91.06 99 VAL A CA 1
ATOM 725 C C . VAL A 1 99 ? 2.072 9.504 -9.092 1.00 91.06 99 VAL A C 1
ATOM 727 O O . VAL A 1 99 ? 1.950 8.472 -8.432 1.00 91.06 99 VAL A O 1
ATOM 730 N N . SER A 1 100 ? 2.604 9.516 -10.312 1.00 85.75 100 SER A N 1
ATOM 731 C CA . SER A 1 100 ? 3.198 8.312 -10.889 1.00 85.75 100 SER A CA 1
ATOM 732 C C . SER A 1 100 ? 4.359 7.817 -10.007 1.00 85.75 100 SER A C 1
ATOM 734 O O . SER A 1 100 ? 5.132 8.646 -9.501 1.00 85.75 100 SER A O 1
ATOM 736 N N . PRO A 1 101 ? 4.503 6.497 -9.780 1.00 85.38 101 PRO A N 1
ATOM 737 C CA . PRO A 1 101 ? 5.674 5.970 -9.101 1.00 85.38 101 PRO A CA 1
ATOM 738 C C . PRO A 1 101 ? 6.946 6.369 -9.859 1.00 85.38 101 PRO A C 1
ATOM 740 O O . PRO A 1 101 ? 6.986 6.408 -11.088 1.00 85.38 101 PRO A O 1
ATOM 743 N N . ARG A 1 102 ? 8.007 6.684 -9.116 1.00 77.19 102 ARG A N 1
ATOM 744 C CA . ARG A 1 102 ? 9.309 6.971 -9.724 1.00 77.19 102 ARG A CA 1
ATOM 745 C C . ARG A 1 102 ? 9.935 5.666 -10.210 1.00 77.19 102 ARG A C 1
ATOM 747 O O . ARG A 1 102 ? 9.785 4.642 -9.551 1.00 77.19 102 ARG A O 1
ATOM 754 N N . HIS A 1 103 ? 10.673 5.738 -11.316 1.00 77.00 103 HIS A N 1
ATOM 755 C CA . HIS A 1 103 ? 11.434 4.617 -11.879 1.00 77.00 103 HIS A CA 1
ATOM 756 C C . HIS A 1 103 ? 10.581 3.440 -12.377 1.00 77.00 103 HIS A C 1
ATOM 758 O O . HIS A 1 103 ? 11.026 2.296 -12.330 1.00 77.00 103 HIS A O 1
ATOM 764 N N . VAL A 1 104 ? 9.368 3.709 -12.871 1.00 79.25 104 VAL A N 1
ATOM 765 C CA . VAL A 1 104 ? 8.597 2.704 -13.614 1.00 79.25 104 VAL A CA 1
ATOM 766 C C . VAL A 1 104 ? 9.194 2.581 -15.019 1.00 79.25 104 VAL A C 1
ATOM 768 O O . VAL A 1 104 ? 9.255 3.593 -15.723 1.00 79.25 104 VAL A O 1
ATOM 771 N N . PRO A 1 105 ? 9.635 1.381 -15.434 1.00 79.56 105 PRO A N 1
ATOM 772 C CA . PRO A 1 105 ? 10.051 1.123 -16.807 1.00 79.56 105 PRO A CA 1
ATOM 773 C C . PRO A 1 105 ? 8.983 1.576 -17.817 1.00 79.56 105 PRO A C 1
ATOM 775 O O . PRO A 1 105 ? 7.821 1.186 -17.659 1.00 79.56 105 PRO A O 1
ATOM 778 N N . PRO A 1 106 ? 9.318 2.372 -18.850 1.00 80.75 106 PRO A N 1
ATOM 779 C CA . PRO A 1 106 ? 8.410 2.604 -19.966 1.00 80.75 106 PRO A CA 1
ATOM 780 C C . PRO A 1 106 ? 7.916 1.290 -20.579 1.00 80.75 106 PRO A C 1
ATOM 782 O O . PRO A 1 106 ? 8.663 0.320 -20.734 1.00 80.75 106 PRO A O 1
ATOM 785 N N . LEU A 1 107 ? 6.636 1.275 -20.949 1.00 84.25 107 LEU A N 1
ATOM 786 C CA . LEU A 1 107 ? 6.025 0.126 -21.605 1.00 84.25 107 LEU A CA 1
ATOM 787 C C . LEU A 1 107 ? 6.702 -0.128 -22.958 1.00 84.25 107 LEU A C 1
ATOM 789 O O . LEU A 1 107 ? 6.968 0.805 -23.712 1.00 84.25 107 LEU A O 1
ATOM 793 N N . GLY A 1 108 ? 6.981 -1.398 -23.256 1.00 86.00 108 GLY A N 1
ATOM 794 C CA . GLY A 1 108 ? 7.629 -1.812 -24.504 1.00 86.00 108 GLY A CA 1
ATOM 795 C C . GLY A 1 108 ? 9.146 -1.593 -24.558 1.00 86.00 108 GLY A C 1
ATOM 796 O O . GLY A 1 108 ? 9.760 -1.937 -25.565 1.00 86.00 108 GLY A O 1
ATOM 797 N N . ALA A 1 109 ? 9.772 -1.062 -23.504 1.00 84.06 109 ALA A N 1
ATOM 798 C CA . ALA A 1 109 ? 11.221 -0.898 -23.473 1.00 84.06 109 ALA A CA 1
ATOM 799 C C . ALA A 1 109 ? 11.954 -2.240 -23.303 1.00 84.06 109 ALA A C 1
ATOM 801 O O . ALA A 1 109 ? 11.570 -3.087 -22.494 1.00 84.06 109 ALA A O 1
ATOM 802 N N . LEU A 1 110 ? 13.045 -2.411 -24.057 1.00 85.69 110 LEU A N 1
ATOM 803 C CA . LEU A 1 110 ? 13.914 -3.581 -23.979 1.00 85.69 110 LEU A CA 1
ATOM 804 C C . LEU A 1 110 ? 15.129 -3.280 -23.097 1.00 85.69 110 LEU A C 1
ATOM 806 O O . LEU A 1 110 ? 15.930 -2.397 -23.400 1.00 85.69 110 LEU A O 1
ATOM 810 N N . TYR A 1 111 ? 15.299 -4.069 -22.040 1.00 85.25 111 TYR A N 1
ATOM 811 C CA . TYR A 1 111 ? 16.399 -3.924 -21.093 1.00 85.25 111 TYR A CA 1
ATOM 812 C C . TYR A 1 111 ? 17.459 -4.998 -21.332 1.00 85.25 111 TYR A C 1
ATOM 814 O O . TYR A 1 111 ? 17.189 -6.192 -21.207 1.00 85.25 111 TYR A O 1
ATOM 822 N N . LYS A 1 112 ? 18.681 -4.571 -21.666 1.00 84.75 112 LYS A N 1
ATOM 823 C CA . LYS A 1 112 ? 19.863 -5.444 -21.746 1.00 84.75 112 LYS A CA 1
ATOM 824 C C . LYS A 1 112 ? 20.632 -5.404 -20.421 1.00 84.75 112 LYS A C 1
ATOM 826 O O . LYS A 1 112 ? 20.518 -4.438 -19.672 1.00 84.75 112 LYS A O 1
ATOM 831 N N . ASN A 1 113 ? 21.430 -6.438 -20.147 1.00 84.81 113 ASN A N 1
ATOM 832 C CA . ASN A 1 113 ? 22.281 -6.541 -18.949 1.00 84.81 113 ASN A CA 1
ATOM 833 C C . ASN A 1 113 ? 21.513 -6.514 -17.611 1.00 84.81 113 ASN A C 1
ATOM 835 O O . ASN A 1 113 ? 21.997 -5.984 -16.611 1.00 84.81 113 ASN A O 1
ATOM 839 N N . VAL A 1 114 ? 20.305 -7.084 -17.586 1.00 88.25 114 VAL A N 1
ATOM 840 C CA . VAL A 1 114 ? 19.519 -7.235 -16.354 1.00 88.25 114 VAL A CA 1
ATOM 841 C C . VAL A 1 114 ? 20.070 -8.366 -15.493 1.00 88.25 114 VAL A C 1
ATOM 843 O O . VAL A 1 114 ? 20.517 -9.393 -16.006 1.00 88.25 114 VAL A O 1
ATOM 846 N N . LYS A 1 115 ? 20.026 -8.198 -14.170 1.00 92.56 115 LYS A N 1
ATOM 847 C CA . LYS A 1 115 ? 20.482 -9.227 -13.232 1.00 92.56 115 LYS A CA 1
ATOM 848 C C . LYS A 1 115 ? 19.298 -10.059 -12.762 1.00 92.56 115 LYS A C 1
ATOM 850 O O . LYS A 1 115 ? 18.341 -9.512 -12.227 1.00 92.56 115 LYS A O 1
ATOM 855 N N . ILE A 1 116 ? 19.381 -11.379 -12.874 1.00 94.00 116 ILE A N 1
ATOM 856 C CA . ILE A 1 116 ? 18.430 -12.265 -12.196 1.00 94.00 116 ILE A CA 1
ATOM 857 C C . ILE A 1 116 ? 18.749 -12.228 -10.700 1.00 94.00 116 ILE A C 1
ATOM 859 O O . ILE A 1 116 ? 19.831 -12.636 -10.281 1.00 94.00 116 ILE A O 1
ATOM 863 N N . MET A 1 117 ? 17.836 -11.688 -9.895 1.00 93.88 117 MET A N 1
ATOM 864 C CA . MET A 1 117 ? 17.993 -11.628 -8.440 1.00 93.88 117 MET A CA 1
ATOM 865 C C . MET A 1 117 ? 17.483 -12.895 -7.767 1.00 93.88 117 MET A C 1
ATOM 867 O O . MET A 1 117 ? 18.088 -13.371 -6.811 1.00 93.88 117 MET A O 1
ATOM 871 N N . ARG A 1 118 ? 16.363 -13.431 -8.256 1.00 94.00 118 ARG A N 1
ATOM 872 C CA . ARG A 1 118 ? 15.727 -14.627 -7.707 1.00 94.00 118 ARG A CA 1
ATOM 873 C C . ARG A 1 118 ? 14.924 -15.330 -8.791 1.00 94.00 118 ARG A C 1
ATOM 875 O O . ARG A 1 118 ? 14.335 -14.669 -9.644 1.00 94.00 118 ARG A O 1
ATOM 882 N N . VAL A 1 119 ? 14.883 -16.655 -8.732 1.00 95.94 119 VAL A N 1
ATOM 883 C CA . VAL A 1 119 ? 13.973 -17.480 -9.532 1.00 95.94 119 VAL A CA 1
ATOM 884 C C . VAL A 1 119 ? 13.007 -18.136 -8.561 1.00 95.94 119 VAL A C 1
ATOM 886 O O . VAL A 1 119 ? 13.431 -18.866 -7.670 1.00 95.94 119 VAL A O 1
ATOM 889 N N . ASP A 1 120 ? 11.723 -17.836 -8.714 1.00 93.50 120 ASP A N 1
ATOM 890 C CA . ASP A 1 120 ? 10.656 -18.362 -7.875 1.00 93.50 120 ASP A CA 1
ATOM 891 C C . ASP A 1 120 ? 9.912 -19.465 -8.651 1.00 93.50 120 ASP A C 1
ATOM 893 O O . ASP A 1 120 ? 9.203 -19.157 -9.622 1.00 93.50 120 ASP A O 1
ATOM 897 N N . PRO A 1 121 ? 10.047 -20.750 -8.257 1.00 94.00 121 PRO A N 1
ATOM 898 C CA . PRO A 1 121 ? 9.380 -21.857 -8.937 1.00 94.00 121 PRO A CA 1
ATOM 899 C C . PRO A 1 121 ? 7.871 -21.616 -9.056 1.00 94.00 121 PRO A C 1
ATOM 901 O O . PRO A 1 121 ? 7.213 -21.262 -8.078 1.00 94.00 121 PRO A O 1
ATOM 904 N N . ASN A 1 122 ? 7.324 -21.797 -10.262 1.00 92.25 122 ASN A N 1
ATOM 905 C CA . ASN A 1 122 ? 5.909 -21.573 -10.602 1.00 92.25 122 ASN A CA 1
ATOM 906 C C . ASN A 1 122 ? 5.384 -20.133 -10.401 1.00 92.25 122 ASN A C 1
ATOM 908 O O . ASN A 1 122 ? 4.176 -19.920 -10.476 1.00 92.25 122 ASN A O 1
ATOM 912 N N . ARG A 1 123 ? 6.252 -19.140 -10.149 1.00 90.88 123 ARG A N 1
ATOM 913 C CA . ARG A 1 123 ? 5.864 -17.721 -9.995 1.00 90.88 123 ARG A CA 1
ATOM 914 C C . ARG A 1 123 ? 6.569 -16.798 -10.984 1.00 90.88 123 ARG A C 1
ATOM 916 O O . ARG A 1 123 ? 5.960 -15.837 -11.438 1.00 90.88 123 ARG A O 1
ATOM 923 N N . GLY A 1 124 ? 7.828 -17.088 -11.323 1.00 93.25 124 GLY A N 1
ATOM 924 C CA . GLY A 1 124 ? 8.593 -16.332 -12.317 1.00 93.25 124 GLY A CA 1
ATOM 925 C C . GLY A 1 124 ? 10.000 -15.957 -11.856 1.00 93.25 124 GLY A C 1
ATOM 926 O O . GLY A 1 124 ? 10.617 -16.652 -11.051 1.00 93.25 124 GLY A O 1
ATOM 927 N N . ILE A 1 125 ? 10.526 -14.861 -12.405 1.00 94.12 125 ILE A N 1
ATOM 928 C CA . ILE A 1 125 ? 11.897 -14.391 -12.174 1.00 94.12 125 ILE A CA 1
ATOM 929 C C . ILE A 1 125 ? 11.853 -12.949 -11.672 1.00 94.12 125 ILE A C 1
ATOM 931 O O . ILE A 1 125 ? 11.247 -12.083 -12.303 1.00 94.12 125 ILE A O 1
ATOM 935 N N . LEU A 1 126 ? 12.536 -12.679 -10.561 1.00 91.56 126 LEU A N 1
ATOM 936 C CA . LEU A 1 126 ? 12.779 -11.325 -10.081 1.00 91.56 126 LEU A CA 1
ATOM 937 C C . LEU A 1 126 ? 14.016 -10.761 -10.782 1.00 91.56 126 LEU A C 1
ATOM 939 O O . LEU A 1 126 ? 15.135 -11.232 -10.563 1.00 91.56 126 LEU A O 1
ATOM 943 N N . LEU A 1 127 ? 13.809 -9.739 -11.609 1.00 90.75 127 LEU A N 1
ATOM 944 C CA . LEU A 1 127 ? 14.872 -9.043 -12.326 1.00 90.75 127 LEU A CA 1
ATOM 945 C C . LEU A 1 127 ? 15.266 -7.755 -11.597 1.00 90.75 127 LEU A C 1
ATOM 947 O O . LEU A 1 127 ? 14.421 -6.939 -11.240 1.00 90.75 127 LEU A O 1
ATOM 951 N N . GLY A 1 128 ? 16.568 -7.565 -11.417 1.00 89.50 128 GLY A N 1
ATOM 952 C CA . GLY A 1 128 ? 17.181 -6.323 -10.971 1.00 89.50 128 GLY A CA 1
ATOM 953 C C . GLY A 1 128 ? 17.598 -5.488 -12.176 1.00 89.50 128 GLY A C 1
ATOM 954 O O . GLY A 1 128 ? 18.441 -5.913 -12.972 1.00 89.50 128 GLY A O 1
ATOM 955 N N . LEU A 1 129 ? 17.009 -4.300 -12.297 1.00 87.12 129 LEU A N 1
ATOM 956 C CA . LEU A 1 129 ? 17.351 -3.317 -13.322 1.00 87.12 129 LEU A CA 1
ATOM 957 C C . LEU A 1 129 ? 18.437 -2.365 -12.793 1.00 87.12 129 LEU A C 1
ATOM 959 O O . LEU A 1 129 ? 18.292 -1.855 -11.677 1.00 87.12 129 LEU A O 1
ATOM 963 N N . PRO A 1 130 ? 19.506 -2.085 -13.563 1.00 82.31 130 PRO A N 1
ATOM 964 C CA . PRO A 1 130 ? 20.457 -1.041 -13.203 1.00 82.31 130 PRO A CA 1
ATOM 965 C C . PRO A 1 130 ? 19.753 0.319 -13.150 1.00 82.31 130 PRO A C 1
ATOM 967 O O .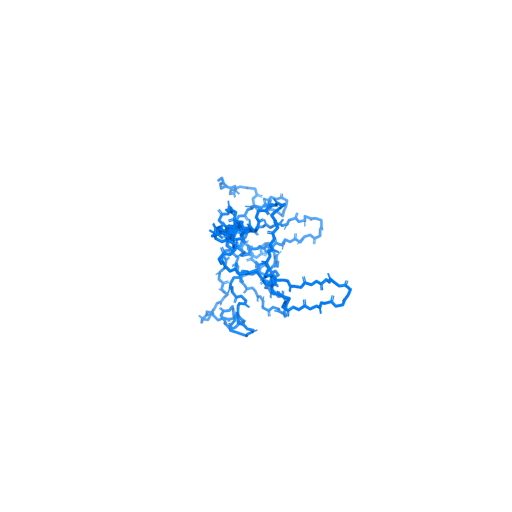 PRO A 1 130 ? 18.963 0.656 -14.034 1.00 82.31 130 PRO A O 1
ATOM 970 N N . LEU A 1 131 ? 20.072 1.136 -12.143 1.00 76.25 131 LEU A N 1
ATOM 971 C CA . LEU A 1 131 ? 19.479 2.470 -12.007 1.00 76.25 131 LEU A CA 1
ATOM 972 C C . LEU A 1 131 ? 19.795 3.366 -13.218 1.00 76.25 131 LEU A C 1
ATOM 974 O O . LEU A 1 131 ? 18.940 4.138 -13.640 1.00 76.25 131 LEU A O 1
ATOM 978 N N . SER A 1 132 ? 20.978 3.217 -13.822 1.00 75.62 132 SER A N 1
ATOM 979 C CA . SER A 1 132 ? 21.358 3.900 -15.068 1.00 75.62 132 SER A CA 1
ATOM 980 C C . SER A 1 132 ? 20.377 3.622 -16.210 1.00 75.62 132 SER A C 1
ATOM 982 O O . SER A 1 132 ? 19.984 4.535 -16.933 1.00 75.62 132 SER A O 1
ATOM 984 N N . THR A 1 133 ? 19.895 2.384 -16.320 1.00 73.62 133 THR A N 1
ATOM 985 C CA . THR A 1 133 ? 18.934 1.989 -17.354 1.00 73.62 133 THR A CA 1
ATOM 986 C C . THR A 1 133 ? 17.529 2.541 -17.096 1.00 73.62 133 THR A C 1
ATOM 988 O O . THR A 1 133 ? 16.773 2.758 -18.038 1.00 73.62 133 THR A O 1
ATOM 991 N N . LEU A 1 134 ? 17.180 2.819 -15.837 1.00 69.25 134 LEU A N 1
ATOM 992 C CA . LEU A 1 134 ? 15.914 3.464 -15.457 1.00 69.25 134 LEU A CA 1
ATOM 993 C C . LEU A 1 134 ? 15.952 4.993 -15.589 1.00 69.25 134 LEU A C 1
ATOM 995 O O . LEU A 1 134 ? 14.906 5.616 -15.750 1.00 69.25 134 LEU A O 1
ATOM 999 N N . LEU A 1 135 ? 17.138 5.599 -15.502 1.00 68.75 135 LEU A N 1
ATOM 1000 C CA . LEU A 1 135 ? 17.348 7.045 -15.626 1.00 68.75 135 LEU A CA 1
ATOM 1001 C C . LEU A 1 135 ? 17.589 7.505 -17.073 1.00 68.75 135 LEU A C 1
ATOM 1003 O O . LEU A 1 135 ? 17.773 8.697 -17.301 1.00 68.75 135 LEU A O 1
ATOM 1007 N N . GLY A 1 136 ? 17.552 6.589 -18.044 1.00 59.19 136 GLY A N 1
ATOM 1008 C CA . GLY A 1 136 ? 17.621 6.934 -19.462 1.00 59.19 136 GLY A CA 1
ATOM 1009 C C . GLY A 1 136 ? 19.013 7.324 -19.956 1.00 59.19 136 GLY A C 1
ATOM 1010 O O . GLY A 1 136 ? 19.107 8.096 -20.905 1.00 59.19 136 GLY A O 1
ATOM 1011 N N . SER A 1 137 ? 20.099 6.797 -19.373 1.00 50.44 137 SER A N 1
ATOM 1012 C CA . SER A 1 137 ? 21.384 6.862 -20.075 1.00 50.44 137 SER A CA 1
ATOM 1013 C C . SER A 1 137 ? 21.312 5.907 -21.267 1.00 50.44 137 SER A C 1
ATOM 1015 O O . SER A 1 137 ? 21.449 4.692 -21.091 1.00 50.44 137 SER A O 1
ATOM 1017 N N . GLU A 1 138 ? 21.045 6.451 -22.457 1.00 45.12 138 GLU A N 1
ATOM 1018 C CA . GLU A 1 138 ? 21.324 5.801 -23.735 1.00 45.12 138 GLU A CA 1
ATOM 1019 C C . GLU A 1 138 ? 22.662 5.071 -23.617 1.00 45.12 138 GLU A C 1
ATOM 1021 O O . GLU A 1 138 ? 23.717 5.684 -23.443 1.00 45.12 138 GLU A O 1
ATOM 1026 N N . THR A 1 139 ? 22.643 3.744 -23.708 1.00 45.75 139 THR A N 1
ATOM 1027 C CA . THR A 1 139 ? 23.832 3.052 -24.180 1.00 45.75 139 THR A CA 1
ATOM 1028 C C . THR A 1 139 ? 24.027 3.534 -25.608 1.00 45.75 139 THR A C 1
ATOM 1030 O O . THR A 1 139 ? 23.329 3.066 -26.508 1.00 45.75 139 THR A O 1
ATOM 1033 N N . ALA A 1 140 ? 24.919 4.510 -25.789 1.00 43.66 140 ALA A N 1
ATOM 1034 C CA . ALA A 1 140 ? 25.474 4.861 -27.080 1.00 43.66 140 ALA A CA 1
ATOM 1035 C C . ALA A 1 140 ? 25.787 3.557 -27.823 1.00 43.66 140 ALA A C 1
ATOM 1037 O O . ALA A 1 140 ? 26.480 2.683 -27.291 1.00 43.66 140 ALA A O 1
ATOM 1038 N N . ASN A 1 141 ? 25.208 3.396 -29.014 1.00 45.56 141 ASN A N 1
ATOM 1039 C CA . ASN A 1 141 ? 25.557 2.294 -29.899 1.00 45.56 141 ASN A CA 1
ATOM 1040 C C . ASN A 1 141 ? 27.089 2.259 -30.038 1.00 45.56 141 ASN A C 1
ATOM 1042 O O . ASN A 1 141 ? 27.670 3.303 -30.350 1.00 45.56 141 ASN A O 1
ATOM 1046 N N . PRO A 1 142 ? 27.767 1.115 -29.833 1.00 51.75 142 PR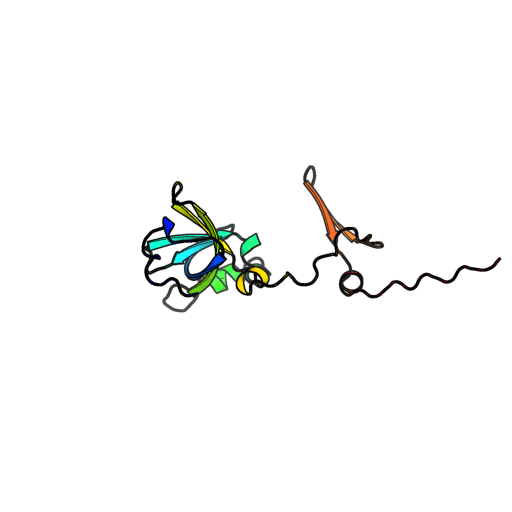O A N 1
ATOM 1047 C CA . PRO A 1 142 ? 29.147 1.008 -30.278 1.00 51.75 142 PRO A CA 1
ATOM 1048 C C . PRO A 1 142 ? 29.156 1.239 -31.794 1.00 51.75 142 PRO A C 1
ATOM 1050 O O . PRO A 1 142 ? 28.351 0.648 -32.518 1.00 51.75 142 PRO A O 1
ATOM 1053 N N . ALA A 1 143 ? 30.007 2.162 -32.249 1.00 49.28 143 ALA A N 1
ATOM 1054 C CA . ALA A 1 143 ? 30.139 2.518 -33.657 1.00 49.28 143 ALA A CA 1
ATOM 1055 C C . ALA A 1 143 ? 30.329 1.257 -34.525 1.00 49.28 143 ALA A C 1
ATOM 1057 O O . ALA A 1 143 ? 30.986 0.311 -34.076 1.00 49.28 143 ALA A O 1
ATOM 1058 N N . PRO A 1 144 ? 29.774 1.213 -35.752 1.00 47.84 144 PRO A N 1
ATOM 1059 C CA . PRO A 1 144 ? 30.018 0.098 -36.651 1.00 47.84 144 PRO A CA 1
ATOM 1060 C C . PRO A 1 144 ? 31.518 0.025 -36.946 1.00 47.84 144 PRO A C 1
ATOM 1062 O O . PRO A 1 144 ? 32.115 0.985 -37.429 1.00 47.84 144 PRO A O 1
ATOM 1065 N N . VAL A 1 145 ? 32.124 -1.115 -36.621 1.00 62.62 145 VAL A N 1
ATOM 1066 C CA . VAL A 1 145 ? 33.500 -1.422 -37.006 1.00 62.62 145 VAL A CA 1
ATOM 1067 C C . VAL A 1 145 ? 33.492 -1.581 -38.525 1.00 62.62 145 VAL A C 1
ATOM 1069 O O . VAL A 1 145 ? 32.905 -2.529 -39.045 1.00 62.62 145 VAL A O 1
ATOM 1072 N N . SER A 1 146 ? 34.059 -0.610 -39.239 1.00 59.41 146 SER A N 1
ATOM 1073 C CA . SER A 1 146 ? 34.318 -0.727 -40.671 1.00 59.41 146 SER A CA 1
ATOM 1074 C C . SER A 1 146 ? 35.392 -1.794 -40.878 1.00 59.41 146 SER A C 1
ATOM 1076 O O . SER A 1 146 ? 36.505 -1.630 -40.374 1.00 59.41 146 SER A O 1
ATOM 1078 N N . ASN A 1 147 ? 35.038 -2.868 -41.584 1.00 53.38 147 ASN A N 1
ATOM 1079 C CA . ASN A 1 147 ? 36.011 -3.765 -42.208 1.00 53.38 147 ASN A CA 1
ATOM 1080 C C . ASN A 1 147 ? 36.613 -3.109 -43.451 1.00 53.38 147 ASN A C 1
ATOM 1082 O O . ASN A 1 147 ? 35.861 -2.374 -44.134 1.00 53.38 147 ASN A O 1
#

Secondary structure (DSSP, 8-state):
---TTTTTSGGG--TT-EEEEEEEEEETTEEEEEEGGGTEEEEEEGGGSGGGGSSTTHHHHHHH-BTTBPPEEEEEEEEEETTTTEEEEE--HHHHHT-PPTTPPPTTPPPPS-EEEEEETTTEEEEEPPHHHHTT----PPPP---

pLDDT: mean 79.69, std 15.73, range [36.22, 95.94]

Radius of gyration: 20.95 Å; chains: 1; bounding box: 57×40×68 Å

Sequence (147 aa):
VTATSCLRCLRGLLPGMLLECQVDHVGSNGLCVSALGGLVRGSVEMDHGGGIYASEDAWRKTMKTVAGGLRSVTARIILSDPITRTVRLSMLPHLLKMVSPRHVPPLGALYKNVKIMRVDPNRGILLGLPLSTLLGSETANPAPVSN